Protein AF-A0A4Q7ZSG1-F1 (afdb_monomer_lite)

pLDDT: mean 84.02, std 13.96, range [46.56, 95.0]

Organism: NCBI:txid349313

Sequence (62 aa):
MLQHRFPDLNDATVAGYVTDIHKRFDTARIRDFVPLLVEREAARALTRLADNTVPAPRTHPE

Radius of gyration: 15.2 Å; chains: 1; bounding box: 50×16×30 Å

Secondary structure (DSSP, 8-state):
-HHHH-TTS-HHHHHHHHHHHHHHTTT-S--TTHHHHHHHHHHHHHHHHHHHHS--------

Foldseek 3Di:
DVCVVCVVDDPVVLVVQLVVQLVVCPPPPDCPCSVVSSVVVSNVVVVVVVVVPPDDPPPDDD

Structure (mmCIF, N/CA/C/O backbone):
data_AF-A0A4Q7ZSG1-F1
#
_entry.id   AF-A0A4Q7ZSG1-F1
#
loop_
_atom_site.group_PDB
_atom_site.id
_atom_site.type_symbol
_atom_site.label_atom_id
_atom_site.label_alt_id
_atom_site.label_comp_id
_atom_site.label_asym_id
_atom_site.label_entity_id
_atom_site.label_seq_id
_atom_site.pdbx_PDB_ins_code
_atom_site.Cartn_x
_atom_site.Cartn_y
_atom_site.Cartn_z
_atom_site.occupancy
_atom_site.B_iso_or_equiv
_atom_site.auth_seq_id
_atom_site.auth_comp_id
_atom_site.auth_asym_id
_atom_site.auth_atom_id
_atom_site.pdbx_PDB_model_num
ATOM 1 N N . MET A 1 1 ? -0.705 9.822 -5.092 1.00 67.06 1 MET A N 1
ATOM 2 C CA . MET A 1 1 ? -0.927 8.362 -5.167 1.00 67.06 1 MET A CA 1
ATOM 3 C C . MET A 1 1 ? 0.411 7.656 -5.276 1.00 67.06 1 MET A C 1
ATOM 5 O O . MET A 1 1 ? 1.284 8.168 -5.968 1.00 67.06 1 MET A O 1
ATOM 9 N N . LEU A 1 2 ? 0.568 6.507 -4.612 1.00 79.06 2 LEU A N 1
ATOM 10 C CA . LEU A 1 2 ? 1.807 5.717 -4.623 1.00 79.06 2 LEU A CA 1
ATOM 11 C C . LEU A 1 2 ? 2.298 5.368 -6.035 1.00 79.06 2 LEU A C 1
ATOM 13 O O . LEU A 1 2 ? 3.496 5.407 -6.272 1.00 79.06 2 LEU A O 1
ATOM 17 N N . GLN A 1 3 ? 1.379 5.112 -6.966 1.00 79.94 3 GLN A N 1
ATOM 18 C CA . GLN A 1 3 ? 1.661 4.785 -8.369 1.00 79.94 3 GLN A CA 1
ATOM 19 C C . GLN A 1 3 ? 2.568 5.830 -9.040 1.00 79.94 3 GLN A C 1
ATOM 21 O O . GLN A 1 3 ? 3.604 5.502 -9.598 1.00 79.94 3 GLN A O 1
ATOM 26 N N . HIS A 1 4 ? 2.266 7.121 -8.866 1.00 84.00 4 HIS A N 1
ATOM 27 C CA . HIS A 1 4 ? 3.074 8.204 -9.442 1.00 84.00 4 HIS A CA 1
ATOM 28 C C . HIS A 1 4 ? 4.451 8.359 -8.780 1.00 84.00 4 HIS A C 1
ATOM 30 O O . HIS A 1 4 ? 5.321 9.034 -9.319 1.00 84.00 4 HIS A O 1
ATOM 36 N N . ARG A 1 5 ? 4.643 7.789 -7.584 1.00 85.81 5 ARG A N 1
ATOM 37 C CA . ARG A 1 5 ? 5.896 7.889 -6.825 1.00 85.81 5 ARG A CA 1
ATOM 38 C C . ARG A 1 5 ? 6.907 6.809 -7.208 1.00 85.81 5 ARG A C 1
ATOM 40 O O . ARG A 1 5 ? 8.072 6.947 -6.854 1.00 85.81 5 ARG A O 1
ATOM 47 N N . PHE A 1 6 ? 6.458 5.766 -7.903 1.00 85.94 6 PHE A N 1
ATOM 48 C CA . PHE A 1 6 ? 7.268 4.633 -8.342 1.00 85.94 6 PHE A CA 1
ATOM 49 C C . PHE A 1 6 ? 6.984 4.318 -9.824 1.00 85.94 6 PHE A C 1
ATOM 51 O O . PHE A 1 6 ? 6.465 3.243 -10.114 1.00 85.94 6 PHE A O 1
ATOM 58 N N . PRO A 1 7 ? 7.294 5.239 -10.759 1.00 84.00 7 PRO A N 1
ATOM 59 C CA . PRO A 1 7 ? 6.969 5.075 -12.181 1.00 84.00 7 PRO A CA 1
ATOM 60 C C . PRO A 1 7 ? 7.693 3.893 -12.846 1.00 84.00 7 PRO A C 1
ATOM 62 O O . PRO A 1 7 ? 7.217 3.372 -13.848 1.00 84.00 7 PRO A O 1
ATOM 65 N N . ASP A 1 8 ? 8.817 3.453 -12.278 1.00 84.69 8 ASP A N 1
ATOM 66 C CA . ASP A 1 8 ? 9.601 2.320 -12.782 1.00 84.69 8 ASP A CA 1
ATOM 67 C C . ASP A 1 8 ? 9.031 0.955 -12.349 1.00 84.69 8 ASP A C 1
ATOM 69 O O . ASP A 1 8 ? 9.470 -0.094 -12.823 1.00 84.69 8 ASP A O 1
ATOM 73 N N . LEU A 1 9 ? 8.052 0.946 -11.436 1.00 85.75 9 LEU A N 1
ATOM 74 C CA . LEU A 1 9 ? 7.377 -0.264 -10.978 1.00 85.75 9 LEU A CA 1
ATOM 75 C C . LEU A 1 9 ? 6.029 -0.416 -11.687 1.00 85.75 9 LEU A C 1
ATOM 77 O O . LEU A 1 9 ? 5.271 0.535 -11.830 1.00 85.75 9 LEU A O 1
ATOM 81 N N . ASN A 1 10 ? 5.691 -1.649 -12.068 1.00 88.44 10 ASN A N 1
ATOM 82 C CA . ASN A 1 10 ? 4.374 -1.968 -12.618 1.00 88.44 10 ASN A CA 1
ATOM 83 C C . ASN A 1 10 ? 3.258 -1.641 -11.602 1.00 88.44 10 ASN A C 1
ATOM 85 O O . ASN A 1 10 ? 3.348 -2.022 -10.430 1.00 88.44 10 ASN A O 1
ATOM 89 N N . ASP A 1 11 ? 2.168 -1.026 -12.067 1.00 87.50 11 ASP A N 1
ATOM 90 C CA . ASP A 1 11 ? 0.984 -0.687 -11.268 1.00 87.50 11 ASP A CA 1
ATOM 91 C C . ASP A 1 11 ? 0.410 -1.891 -10.512 1.00 87.50 11 ASP A C 1
ATOM 93 O O . ASP A 1 11 ? 0.002 -1.765 -9.354 1.00 87.50 11 ASP A O 1
ATOM 97 N N . ALA A 1 12 ? 0.428 -3.080 -11.127 1.00 89.81 12 ALA A N 1
ATOM 98 C CA . ALA A 1 12 ? -0.025 -4.311 -10.479 1.00 89.81 12 ALA A CA 1
ATOM 99 C C . ALA A 1 12 ? 0.834 -4.669 -9.252 1.00 89.81 12 ALA A C 1
ATOM 101 O O . ALA A 1 12 ? 0.308 -5.127 -8.237 1.00 89.81 12 ALA A O 1
ATOM 102 N N . THR A 1 13 ? 2.143 -4.409 -9.315 1.00 90.44 13 THR A N 1
ATOM 103 C CA . THR A 1 13 ? 3.064 -4.612 -8.192 1.00 90.44 13 THR A CA 1
ATOM 104 C C . THR A 1 13 ? 2.742 -3.634 -7.068 1.00 90.44 13 THR A C 1
ATOM 106 O O . THR A 1 13 ? 2.556 -4.052 -5.925 1.00 90.44 13 THR A O 1
ATOM 109 N N . VAL A 1 14 ? 2.600 -2.342 -7.380 1.00 90.50 14 VAL A N 1
ATOM 110 C CA . VAL A 1 14 ? 2.248 -1.311 -6.388 1.00 90.50 14 VAL A CA 1
ATOM 111 C C . VAL A 1 14 ? 0.910 -1.639 -5.710 1.00 90.50 14 VAL A C 1
ATOM 113 O O . VAL A 1 14 ? 0.820 -1.623 -4.480 1.00 90.50 14 VAL A O 1
ATOM 116 N N . ALA A 1 15 ? -0.114 -1.996 -6.491 1.00 92.31 15 ALA A N 1
ATOM 117 C CA . ALA A 1 15 ? -1.435 -2.369 -5.984 1.00 92.31 15 ALA A CA 1
ATOM 118 C C . ALA A 1 15 ? -1.403 -3.640 -5.117 1.00 92.31 15 ALA A C 1
ATOM 120 O O . ALA A 1 15 ? -2.084 -3.698 -4.087 1.00 92.31 15 ALA A O 1
ATOM 121 N N . GLY A 1 16 ? -0.585 -4.629 -5.491 1.00 93.38 16 GLY A N 1
ATOM 122 C CA . GLY A 1 16 ? -0.362 -5.843 -4.706 1.00 93.38 16 GLY A CA 1
ATOM 123 C C . GLY A 1 16 ? 0.204 -5.533 -3.320 1.00 93.38 16 GLY A C 1
ATOM 124 O O . GLY A 1 16 ? -0.387 -5.922 -2.314 1.00 93.38 16 GLY A O 1
ATOM 125 N N . TYR A 1 17 ? 1.273 -4.731 -3.251 1.00 94.31 17 TYR A N 1
ATOM 126 C CA . TYR A 1 17 ? 1.882 -4.332 -1.976 1.00 94.31 17 TYR A CA 1
ATOM 127 C C . TYR A 1 17 ? 0.915 -3.549 -1.080 1.00 94.31 17 TYR A C 1
ATOM 129 O O . TYR A 1 17 ? 0.839 -3.819 0.119 1.00 94.31 17 TYR A O 1
ATOM 137 N N . VAL A 1 18 ? 0.157 -2.603 -1.643 1.00 93.19 18 VAL A N 1
ATOM 138 C CA . VAL A 1 18 ? -0.855 -1.849 -0.883 1.00 93.19 18 VAL A CA 1
ATOM 139 C C . VAL A 1 18 ? -1.925 -2.790 -0.328 1.00 93.19 18 VAL A C 1
ATOM 141 O O . VAL A 1 18 ? -2.248 -2.710 0.856 1.00 93.19 18 VAL A O 1
ATOM 144 N N . THR A 1 19 ? -2.431 -3.714 -1.148 1.00 94.69 19 THR A N 1
ATOM 145 C CA . THR A 1 19 ? -3.459 -4.687 -0.746 1.00 94.69 19 THR A CA 1
ATOM 146 C C . THR A 1 19 ? -2.959 -5.619 0.355 1.00 94.69 19 THR A C 1
ATOM 148 O O . THR A 1 19 ? -3.646 -5.824 1.356 1.00 94.69 19 THR A O 1
ATOM 151 N N . ASP A 1 20 ? -1.755 -6.165 0.209 1.00 94.81 20 ASP A N 1
ATOM 152 C CA . ASP A 1 20 ? -1.181 -7.093 1.183 1.00 94.81 20 ASP A CA 1
ATOM 153 C C . ASP A 1 20 ? -0.890 -6.418 2.521 1.00 94.81 20 ASP A C 1
ATOM 155 O O . ASP A 1 20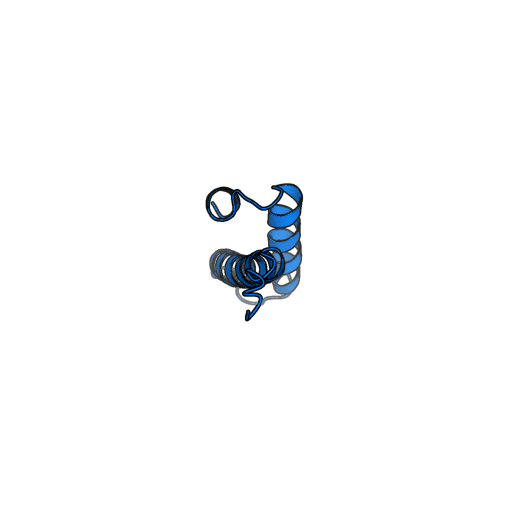 ? -1.088 -7.017 3.578 1.00 94.81 20 ASP A O 1
ATOM 159 N N . ILE A 1 21 ? -0.445 -5.161 2.498 1.00 94.44 21 ILE A N 1
ATOM 160 C CA . ILE A 1 21 ? -0.228 -4.377 3.714 1.00 94.44 21 ILE A CA 1
ATOM 161 C C . ILE A 1 21 ? -1.565 -4.011 4.352 1.00 94.44 21 ILE A C 1
ATOM 163 O O . ILE A 1 21 ? -1.689 -4.136 5.567 1.00 94.44 21 ILE A O 1
ATOM 167 N N . HIS A 1 22 ? -2.573 -3.634 3.564 1.00 93.69 22 HIS A N 1
ATOM 168 C CA . HIS A 1 22 ? -3.913 -3.362 4.076 1.00 93.69 22 HIS A CA 1
ATOM 169 C C . HIS A 1 22 ? -4.496 -4.572 4.813 1.00 93.69 22 HIS A C 1
ATOM 171 O O . HIS A 1 22 ? -4.951 -4.424 5.945 1.00 93.69 22 HIS A O 1
ATOM 177 N N . LYS A 1 23 ? -4.377 -5.779 4.241 1.00 94.25 23 LYS A N 1
ATOM 178 C CA . LYS A 1 23 ? -4.838 -7.027 4.876 1.00 94.25 23 LYS A CA 1
ATOM 179 C C . LYS A 1 23 ? -4.218 -7.281 6.251 1.00 94.25 23 LYS A C 1
ATOM 181 O O . LYS A 1 23 ? -4.869 -7.830 7.136 1.00 94.25 23 LYS A O 1
ATOM 186 N N . ARG A 1 24 ? -2.969 -6.853 6.480 1.00 92.62 24 ARG A N 1
ATOM 187 C CA . ARG A 1 24 ? -2.308 -6.982 7.798 1.00 92.62 24 ARG A CA 1
ATOM 188 C C . ARG A 1 24 ? -3.002 -6.160 8.883 1.00 92.62 24 ARG A C 1
ATOM 190 O O . ARG A 1 24 ? -2.851 -6.470 10.060 1.00 92.62 24 ARG A O 1
ATOM 197 N N . PHE A 1 25 ? -3.752 -5.133 8.494 1.00 92.38 25 PHE A N 1
ATOM 198 C CA . PHE A 1 25 ? -4.517 -4.284 9.398 1.00 92.38 25 PHE A CA 1
ATOM 199 C C . PHE A 1 25 ? -6.003 -4.664 9.487 1.00 92.38 25 PHE A C 1
ATOM 201 O O . PHE A 1 25 ? -6.733 -4.014 10.232 1.00 92.38 25 PHE A O 1
ATOM 208 N N . ASP A 1 26 ? -6.473 -5.722 8.814 1.00 89.19 26 ASP A N 1
ATOM 209 C CA . ASP A 1 26 ? -7.897 -6.105 8.835 1.00 89.19 26 ASP A CA 1
ATOM 210 C C . ASP A 1 26 ? -8.406 -6.421 10.256 1.00 89.19 26 ASP A C 1
ATOM 212 O O . ASP A 1 26 ? -9.567 -6.165 10.593 1.00 89.19 26 ASP A O 1
ATOM 216 N N . THR A 1 27 ? -7.523 -6.915 11.127 1.00 89.56 27 THR A N 1
ATOM 217 C CA . THR A 1 27 ? -7.815 -7.223 12.537 1.00 89.56 27 THR A CA 1
ATOM 218 C C . THR A 1 27 ? -7.510 -6.064 13.493 1.00 89.56 27 THR A C 1
ATOM 220 O O . THR A 1 27 ? -7.682 -6.204 14.706 1.00 89.56 27 THR A O 1
ATOM 223 N N . ALA A 1 28 ? -7.075 -4.905 12.984 1.00 88.12 28 ALA A N 1
ATOM 224 C CA . ALA A 1 28 ? -6.740 -3.756 13.815 1.00 88.12 28 ALA A CA 1
ATOM 225 C C . ALA A 1 28 ? -7.991 -3.189 14.505 1.00 88.12 28 ALA A C 1
ATOM 227 O O . ALA A 1 28 ? -9.018 -2.919 13.876 1.00 88.12 28 ALA A O 1
ATOM 228 N N . ARG A 1 29 ? -7.879 -2.971 15.821 1.00 85.88 29 ARG A N 1
ATOM 229 C CA . ARG A 1 29 ? -8.959 -2.437 16.665 1.00 85.88 29 ARG A CA 1
ATOM 230 C C . ARG A 1 29 ? -9.289 -0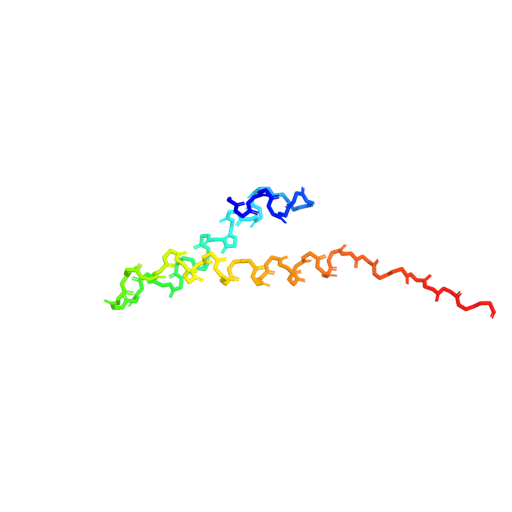.971 16.366 1.00 85.88 29 ARG A C 1
ATOM 232 O O . ARG A 1 29 ? -10.426 -0.561 16.557 1.00 85.88 29 ARG A O 1
ATOM 239 N N . ILE A 1 30 ? -8.306 -0.193 15.914 1.00 85.94 30 ILE A N 1
ATOM 240 C CA . ILE A 1 30 ? -8.460 1.217 15.536 1.00 85.94 30 ILE A CA 1
ATOM 241 C C . ILE A 1 30 ? -8.170 1.321 14.042 1.00 85.94 30 ILE A C 1
ATOM 243 O O . ILE A 1 30 ? -7.076 0.962 13.605 1.00 85.94 30 ILE A O 1
ATOM 247 N N . ARG A 1 31 ? -9.152 1.793 13.268 1.00 88.38 31 ARG A N 1
ATOM 248 C CA . ARG A 1 31 ? -9.089 1.804 11.798 1.00 88.38 31 ARG A CA 1
ATOM 249 C C . ARG A 1 31 ? -8.826 3.179 11.190 1.00 88.38 31 ARG A C 1
ATOM 251 O O . ARG A 1 31 ? -8.382 3.247 10.050 1.00 88.38 31 ARG A O 1
ATOM 258 N N . ASP A 1 32 ? -8.992 4.246 11.963 1.00 91.88 32 ASP A N 1
ATOM 259 C CA . ASP A 1 32 ? -8.892 5.632 11.480 1.00 91.88 32 ASP A CA 1
ATOM 260 C C . ASP A 1 32 ? -7.518 5.962 10.878 1.00 91.88 32 ASP A C 1
ATOM 262 O O . ASP A 1 32 ? -7.405 6.759 9.951 1.00 91.88 32 ASP A O 1
ATOM 266 N N . PHE A 1 33 ? -6.464 5.300 11.364 1.00 92.19 33 PHE A N 1
ATOM 267 C CA . PHE A 1 33 ? -5.089 5.500 10.899 1.00 92.19 33 PHE A CA 1
ATOM 268 C C . PHE A 1 33 ? -4.616 4.448 9.893 1.00 92.19 33 PHE A C 1
ATOM 270 O O . PHE A 1 33 ? -3.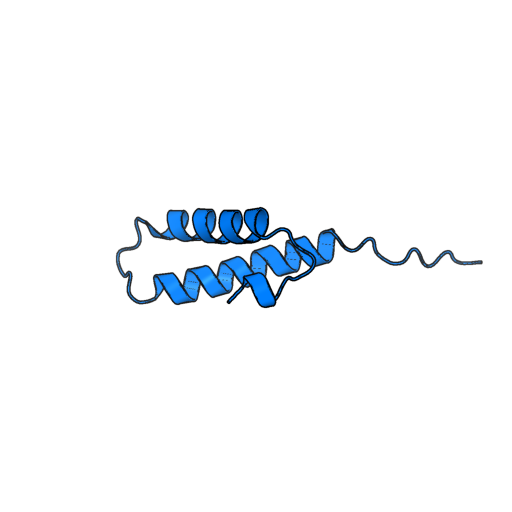512 4.577 9.361 1.00 92.19 33 PHE A O 1
ATOM 277 N N . VAL A 1 34 ? -5.419 3.416 9.611 1.00 92.69 34 VAL A N 1
ATOM 278 C CA . VAL A 1 34 ? -5.034 2.329 8.696 1.00 92.69 34 VAL A CA 1
ATOM 279 C C . VAL A 1 34 ? -4.662 2.857 7.308 1.00 92.69 34 VAL A C 1
ATOM 281 O O . VAL A 1 34 ? -3.594 2.472 6.840 1.00 92.69 34 VAL A O 1
ATOM 284 N N . PRO A 1 35 ? -5.407 3.788 6.674 1.00 91.25 35 PRO A N 1
ATOM 285 C CA . PRO A 1 35 ? -5.020 4.316 5.364 1.00 91.25 35 PRO A CA 1
ATOM 286 C C . PRO A 1 35 ? -3.612 4.931 5.354 1.00 91.25 35 PRO A C 1
ATOM 288 O O . PRO A 1 35 ? -2.800 4.625 4.482 1.00 91.25 35 PRO A O 1
ATOM 291 N N . LEU A 1 36 ? -3.293 5.737 6.372 1.00 92.62 36 LEU A N 1
ATOM 292 C CA . LEU A 1 36 ? -2.000 6.413 6.494 1.00 92.62 36 LEU A CA 1
ATOM 293 C C . LEU A 1 36 ? -0.861 5.423 6.782 1.00 92.62 36 LEU A C 1
ATOM 295 O O . LEU A 1 36 ? 0.237 5.545 6.237 1.00 92.62 36 LEU A O 1
ATOM 299 N N . LEU A 1 37 ? -1.118 4.425 7.632 1.00 93.31 37 LEU A N 1
ATOM 300 C CA . LEU A 1 37 ? -0.152 3.373 7.945 1.00 93.31 37 LEU A CA 1
ATOM 301 C C . LEU A 1 37 ? 0.126 2.492 6.725 1.00 93.31 37 LEU A C 1
ATOM 303 O O . LEU A 1 37 ? 1.289 2.200 6.444 1.00 93.31 37 LEU A O 1
ATOM 307 N N . VAL A 1 38 ? -0.914 2.122 5.976 1.00 94.62 38 VAL A N 1
ATOM 308 C CA . VAL A 1 38 ? -0.791 1.349 4.736 1.00 94.62 38 VAL A CA 1
ATOM 309 C C . VAL A 1 38 ? 0.042 2.110 3.716 1.00 94.62 38 VAL A C 1
ATOM 311 O O . VAL A 1 38 ? 1.002 1.551 3.192 1.00 94.62 38 VAL A O 1
ATOM 314 N N . GLU A 1 39 ? -0.259 3.387 3.480 1.00 93.62 39 GLU A N 1
ATOM 315 C CA . GLU A 1 39 ? 0.509 4.216 2.547 1.00 93.62 39 GLU A CA 1
ATOM 316 C C . GLU A 1 39 ? 1.984 4.321 2.961 1.00 93.62 39 GLU A C 1
ATOM 318 O O . GLU A 1 39 ? 2.884 4.141 2.132 1.00 93.62 39 GLU A O 1
ATOM 323 N N . ARG A 1 40 ? 2.254 4.545 4.252 1.00 94.62 40 ARG A N 1
ATOM 324 C CA . ARG A 1 40 ? 3.624 4.662 4.767 1.00 94.62 40 ARG A CA 1
ATOM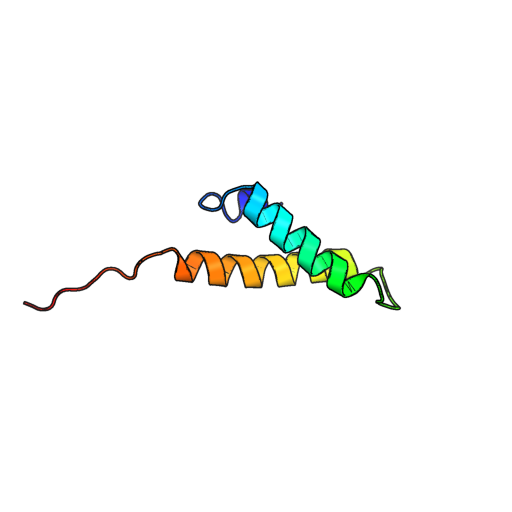 325 C C . ARG A 1 40 ? 4.416 3.365 4.615 1.00 94.62 40 ARG A C 1
ATOM 327 O O . ARG A 1 40 ? 5.569 3.398 4.180 1.00 94.62 40 ARG A O 1
ATOM 334 N N . GLU A 1 41 ? 3.829 2.236 4.997 1.00 95.00 41 GLU A N 1
ATOM 335 C CA . GLU A 1 41 ? 4.499 0.936 4.923 1.00 95.00 41 GLU A CA 1
ATOM 336 C C . GLU A 1 41 ? 4.646 0.463 3.469 1.00 95.00 41 GLU A C 1
ATOM 338 O O . GLU A 1 41 ? 5.701 -0.064 3.112 1.00 95.00 41 GLU A O 1
ATOM 343 N N . ALA A 1 42 ? 3.659 0.728 2.605 1.00 94.75 42 ALA A N 1
ATOM 344 C CA . ALA A 1 42 ? 3.751 0.437 1.175 1.00 94.75 42 ALA A CA 1
ATOM 345 C C . ALA A 1 42 ? 4.880 1.235 0.525 1.00 94.75 42 ALA A C 1
ATOM 347 O O . ALA A 1 42 ? 5.700 0.660 -0.186 1.00 94.75 42 ALA A O 1
ATOM 348 N N . ALA A 1 43 ? 4.999 2.528 0.841 1.00 92.75 43 ALA A N 1
ATOM 349 C CA . ALA A 1 43 ? 6.090 3.350 0.333 1.00 92.75 43 ALA A CA 1
ATOM 350 C C . ALA A 1 43 ? 7.457 2.814 0.779 1.00 92.75 43 ALA A C 1
ATOM 352 O O . ALA A 1 43 ? 8.365 2.702 -0.036 1.00 92.75 43 ALA A O 1
ATOM 353 N N . ARG A 1 44 ? 7.602 2.418 2.051 1.00 94.75 44 ARG A N 1
ATOM 354 C CA . ARG A 1 44 ? 8.849 1.815 2.556 1.00 94.75 44 ARG A CA 1
ATOM 355 C C . ARG A 1 44 ? 9.185 0.503 1.853 1.00 94.75 44 ARG A C 1
ATOM 357 O O . ARG A 1 44 ? 10.349 0.266 1.543 1.00 94.75 44 ARG A O 1
ATOM 364 N N . ALA A 1 45 ? 8.194 -0.357 1.635 1.00 93.12 45 ALA A N 1
ATOM 365 C CA . ALA A 1 45 ? 8.398 -1.638 0.972 1.00 93.12 45 ALA A CA 1
ATOM 366 C C . ALA A 1 45 ? 8.785 -1.461 -0.504 1.00 93.12 45 ALA A C 1
ATOM 368 O O . ALA A 1 45 ? 9.727 -2.104 -0.962 1.00 93.12 45 ALA A O 1
ATOM 369 N N . LEU A 1 46 ? 8.114 -0.550 -1.212 1.00 92.56 46 LEU A N 1
ATOM 370 C CA . LEU A 1 46 ? 8.375 -0.266 -2.623 1.00 92.56 46 LEU A CA 1
ATOM 371 C C . LEU A 1 46 ? 9.700 0.468 -2.839 1.00 92.56 46 LEU A C 1
ATOM 373 O O . LEU A 1 46 ? 10.379 0.160 -3.807 1.00 92.56 46 LEU A O 1
ATOM 377 N N . THR A 1 47 ? 10.130 1.351 -1.929 1.00 92.62 47 THR A N 1
ATOM 378 C CA . THR A 1 47 ? 11.483 1.938 -1.984 1.00 92.62 47 THR A CA 1
ATOM 379 C C . THR A 1 47 ? 12.554 0.856 -1.896 1.00 92.62 47 THR A C 1
ATOM 381 O O . THR A 1 47 ? 13.427 0.810 -2.749 1.00 92.62 47 THR A 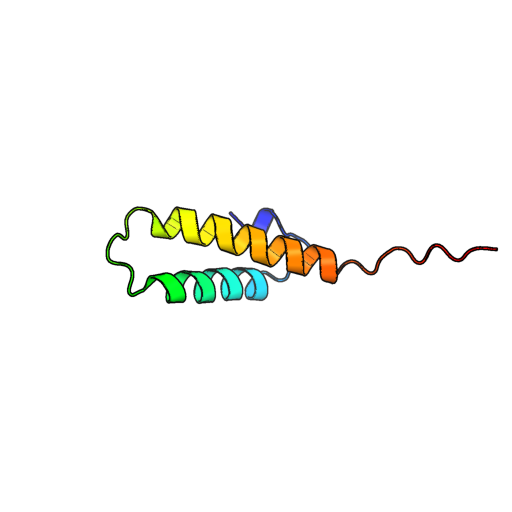O 1
ATOM 384 N N . ARG A 1 48 ? 12.446 -0.079 -0.942 1.00 90.69 48 ARG A N 1
ATOM 385 C CA . ARG A 1 48 ? 13.407 -1.195 -0.849 1.00 90.69 48 ARG A CA 1
ATOM 386 C C . ARG A 1 48 ? 13.384 -2.087 -2.089 1.00 90.69 48 ARG A C 1
ATOM 388 O O . ARG A 1 48 ? 14.420 -2.607 -2.484 1.00 90.69 48 ARG A O 1
ATOM 395 N N . LEU A 1 49 ? 12.203 -2.297 -2.674 1.00 88.75 49 LEU A N 1
ATOM 396 C CA . LEU A 1 49 ? 12.075 -3.046 -3.919 1.00 88.75 49 LEU A CA 1
ATOM 397 C C . LEU A 1 49 ? 12.778 -2.309 -5.065 1.00 88.75 49 LEU A C 1
ATOM 399 O O . LEU A 1 49 ? 13.581 -2.925 -5.753 1.00 88.75 49 LEU A O 1
ATOM 403 N N . ALA A 1 50 ? 12.521 -1.009 -5.218 1.00 86.38 50 ALA A N 1
ATOM 404 C CA . ALA A 1 50 ? 13.135 -0.162 -6.233 1.00 86.38 50 ALA A CA 1
ATOM 405 C C . ALA A 1 50 ? 14.669 -0.143 -6.104 1.00 86.38 50 ALA A C 1
ATOM 407 O O . ALA A 1 50 ? 15.366 -0.400 -7.086 1.00 86.38 50 ALA A O 1
ATOM 408 N N . ASP A 1 51 ? 15.186 0.044 -4.885 1.00 86.06 51 ASP A N 1
ATOM 409 C CA . ASP A 1 51 ? 16.624 0.022 -4.585 1.00 86.06 51 ASP A CA 1
ATOM 410 C C . ASP A 1 51 ? 17.268 -1.324 -4.957 1.00 86.06 51 ASP A C 1
ATOM 412 O O . ASP A 1 51 ? 18.376 -1.357 -5.484 1.00 86.06 51 ASP A O 1
ATOM 416 N N . ASN A 1 52 ? 16.561 -2.440 -4.742 1.00 78.00 52 ASN A N 1
ATOM 417 C CA . ASN A 1 52 ? 17.031 -3.770 -5.140 1.00 78.00 52 ASN A CA 1
ATOM 418 C C . ASN A 1 52 ? 16.907 -4.041 -6.650 1.00 78.00 52 ASN A C 1
ATOM 420 O O . ASN A 1 52 ? 17.604 -4.914 -7.167 1.00 78.00 52 ASN A O 1
ATOM 424 N N . THR A 1 53 ? 16.002 -3.355 -7.355 1.00 67.31 53 THR A N 1
ATOM 425 C CA . THR A 1 53 ? 15.830 -3.498 -8.811 1.00 67.31 53 THR A CA 1
ATOM 426 C C . THR A 1 53 ? 16.793 -2.641 -9.624 1.00 67.31 53 THR A C 1
ATOM 428 O O . THR A 1 53 ? 17.007 -2.947 -10.795 1.00 67.31 53 THR A O 1
ATOM 431 N N . VAL A 1 54 ? 17.412 -1.615 -9.029 1.00 59.34 54 VAL A N 1
ATOM 432 C CA . VAL A 1 54 ? 18.543 -0.910 -9.641 1.00 59.34 54 VAL A CA 1
ATOM 433 C C . VAL A 1 54 ? 19.787 -1.788 -9.464 1.00 59.34 54 VAL A C 1
ATOM 435 O O . VAL A 1 54 ? 20.290 -1.903 -8.345 1.00 59.34 54 VAL A O 1
ATOM 438 N N . PRO A 1 55 ? 20.333 -2.430 -10.518 1.00 46.56 55 PRO A N 1
ATOM 439 C CA . PRO A 1 55 ? 21.646 -3.039 -10.392 1.00 46.56 55 PRO A CA 1
ATOM 440 C C . PRO A 1 55 ? 22.633 -1.915 -10.076 1.00 46.56 55 PRO A C 1
ATOM 442 O O . PRO A 1 55 ? 22.744 -0.955 -10.841 1.00 46.56 55 PRO A O 1
ATOM 445 N N . ALA A 1 56 ? 23.332 -2.024 -8.944 1.00 51.50 56 ALA A N 1
ATOM 446 C CA . ALA A 1 56 ? 24.434 -1.133 -8.606 1.00 51.50 56 ALA A CA 1
ATOM 447 C C . ALA A 1 56 ? 25.317 -0.925 -9.853 1.00 51.50 56 ALA A C 1
ATOM 449 O O . ALA A 1 56 ? 25.637 -1.919 -10.524 1.00 51.50 56 ALA A O 1
ATOM 450 N N . PRO A 1 57 ? 25.710 0.318 -10.199 1.00 51.75 57 PRO A N 1
ATOM 451 C CA . PRO A 1 57 ? 26.676 0.518 -11.263 1.00 51.75 57 PRO A CA 1
ATOM 452 C C . PRO A 1 57 ? 27.918 -0.273 -10.866 1.00 51.75 57 PRO A C 1
ATOM 454 O O . PRO A 1 57 ? 28.528 -0.018 -9.828 1.00 51.75 57 PRO A O 1
ATOM 457 N N . ARG A 1 58 ? 28.253 -1.299 -11.652 1.00 57.47 58 ARG A N 1
ATOM 458 C CA . ARG A 1 58 ? 29.499 -2.039 -11.480 1.00 57.47 58 ARG A CA 1
ATOM 459 C C . ARG A 1 58 ? 30.614 -1.062 -11.831 1.00 57.47 58 ARG A C 1
ATOM 461 O O . ARG A 1 58 ? 30.985 -0.950 -12.994 1.00 57.47 58 ARG A O 1
ATOM 468 N N . THR A 1 59 ? 31.119 -0.320 -10.852 1.00 55.09 59 THR A N 1
ATOM 469 C CA . THR A 1 59 ? 32.418 0.334 -10.977 1.00 55.09 59 THR A CA 1
ATOM 470 C C . THR A 1 59 ? 33.448 -0.782 -11.058 1.00 55.09 59 THR A C 1
ATOM 472 O O . THR A 1 59 ? 33.822 -1.376 -10.048 1.00 55.09 59 THR A O 1
ATOM 475 N N . HIS A 1 60 ? 33.809 -1.136 -12.288 1.00 47.41 60 HIS A N 1
ATOM 476 C CA . HIS A 1 60 ? 34.965 -1.960 -12.594 1.00 47.41 60 HIS A CA 1
ATOM 477 C C . HIS A 1 60 ? 36.209 -1.134 -12.232 1.00 47.41 60 HIS A C 1
ATOM 479 O O . HIS A 1 60 ? 36.329 -0.022 -12.750 1.00 47.41 60 HIS A O 1
ATOM 485 N N . PRO A 1 61 ? 37.080 -1.589 -11.318 1.00 60.28 61 PRO A N 1
ATOM 486 C CA . PRO A 1 61 ? 38.383 -0.966 -11.159 1.00 60.28 61 PRO A CA 1
ATOM 487 C C . PRO A 1 61 ? 39.266 -1.414 -12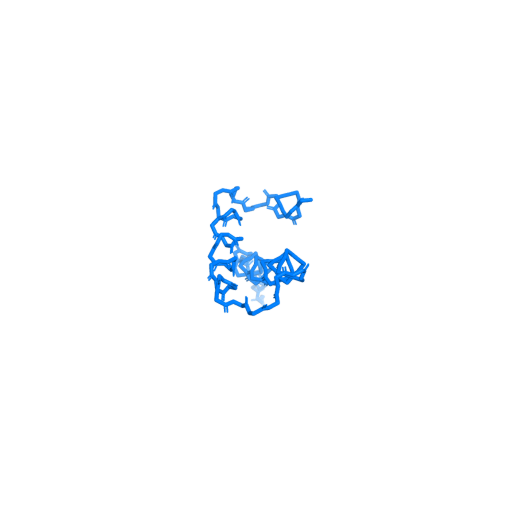.335 1.00 60.28 61 PRO A C 1
ATOM 489 O O . PRO A 1 61 ? 39.349 -2.614 -12.600 1.00 60.28 61 PRO A O 1
ATOM 492 N N . GLU A 1 62 ? 39.864 -0.458 -13.052 1.00 50.50 62 GLU A N 1
ATOM 493 C CA . GLU A 1 62 ? 41.073 -0.708 -13.859 1.00 50.50 62 GLU A CA 1
ATOM 494 C C . GLU A 1 62 ? 42.307 -0.821 -12.957 1.00 50.50 62 GLU A C 1
ATOM 496 O O . GLU A 1 62 ? 42.353 -0.100 -11.929 1.00 50.50 62 GLU A O 1
#